Protein AF-A0A2D7X1N2-F1 (afdb_monomer_lite)

Secondary structure (DSSP, 8-state):
-----TTEEEEEETTT--B-STTSS--TT-EEEEE-S-EE-TTS-EEE-TT--EEEEE-TGGG-EE-TTSSSEE-TTTEE-GGGGT--SSS-TTS--SEEGGGS-HHHHHHHHHHH-

Foldseek 3Di:
DDDPDPQELEQAAQAARQGCDPPSVQVPPKAWDKDQAFHAHPVRHTPHHHRRIHTHIHTQVNQWDQAPQDRDTHGPVFWDAVVLLVHPDCHDPVRTGTHGLVSDDPSSVVSNVVRPD

Radius of gyration: 17.87 Å; chains: 1; bounding box: 43×31×41 Å

Sequence (117 aa):
MQTSSKNDIGQRCVHCGEDTSFGSGRFVNRIPADSYCEALDKDGNVIFEEGEYRDGYACAECMMFECDRCDEMIAMDEDVTPYDCGDDESEFTDGAYRVHYDCLTEIEKLHFEEING

pLDDT: mean 92.81, std 9.88, range [42.19, 98.19]

Structure (mmCIF, N/CA/C/O backbone):
data_AF-A0A2D7X1N2-F1
#
_entry.id   AF-A0A2D7X1N2-F1
#
loop_
_atom_site.group_PDB
_atom_site.id
_atom_site.type_symbol
_atom_site.label_atom_id
_atom_site.label_alt_id
_atom_site.label_comp_id
_atom_site.label_asym_id
_atom_site.label_entity_id
_atom_site.label_seq_id
_atom_site.pdbx_PDB_ins_code
_atom_site.Cartn_x
_atom_site.Cartn_y
_atom_site.Cartn_z
_atom_site.occupancy
_atom_site.B_iso_or_equiv
_atom_site.auth_seq_id
_atom_site.auth_comp_id
_atom_site.auth_asym_id
_atom_site.auth_atom_id
_atom_site.pdbx_PDB_model_num
ATOM 1 N N . MET A 1 1 ? 22.991 16.810 -14.894 1.00 42.19 1 MET A N 1
ATOM 2 C CA . MET A 1 1 ? 23.215 15.646 -15.774 1.00 42.19 1 MET A CA 1
ATOM 3 C C . MET A 1 1 ? 23.076 14.427 -14.884 1.00 42.19 1 MET A C 1
ATOM 5 O O . MET A 1 1 ? 23.941 14.228 -14.045 1.00 42.19 1 MET A O 1
ATOM 9 N N . GLN A 1 2 ? 21.936 13.735 -14.945 1.00 45.66 2 GLN A N 1
ATOM 10 C CA . GLN A 1 2 ? 21.713 12.519 -14.161 1.00 45.66 2 GLN A CA 1
ATOM 11 C C . GLN A 1 2 ? 22.572 11.412 -14.767 1.00 45.66 2 GLN A C 1
ATOM 13 O O . GLN A 1 2 ? 22.486 11.123 -15.959 1.00 45.66 2 GLN A O 1
ATOM 18 N N . THR A 1 3 ? 23.467 10.862 -13.961 1.00 44.53 3 THR A N 1
ATOM 19 C CA . THR A 1 3 ? 24.148 9.613 -14.267 1.00 44.53 3 THR A CA 1
ATOM 20 C C . THR A 1 3 ? 23.126 8.507 -14.048 1.00 44.53 3 THR A C 1
ATOM 22 O O . THR A 1 3 ? 22.874 8.167 -12.896 1.00 44.53 3 THR A O 1
ATOM 25 N N . SER A 1 4 ? 22.500 7.981 -15.106 1.00 53.50 4 SER A N 1
ATOM 26 C CA . SER A 1 4 ? 21.691 6.767 -14.962 1.00 53.50 4 SER A CA 1
ATOM 27 C C . SER A 1 4 ? 22.591 5.665 -14.410 1.00 53.50 4 SER A C 1
ATOM 29 O O . SER A 1 4 ? 23.529 5.207 -15.069 1.00 53.50 4 SER A O 1
ATOM 31 N N . SER A 1 5 ? 22.331 5.306 -13.154 1.00 63.69 5 SER A N 1
ATOM 32 C CA . SER A 1 5 ? 22.737 4.036 -12.569 1.00 63.69 5 SER A CA 1
ATOM 33 C C . SER A 1 5 ? 22.268 2.930 -13.514 1.00 63.69 5 SER A C 1
ATOM 35 O O . SER A 1 5 ? 21.193 3.042 -14.099 1.00 63.69 5 SER A O 1
ATOM 37 N N . LYS A 1 6 ? 23.045 1.855 -13.687 1.00 71.38 6 LYS A N 1
ATOM 38 C CA . LYS A 1 6 ? 22.656 0.711 -14.541 1.00 71.38 6 LYS A CA 1
ATOM 39 C C . LYS A 1 6 ? 21.303 0.082 -14.160 1.00 71.38 6 LYS A C 1
ATOM 41 O O . LYS A 1 6 ? 20.796 -0.721 -14.933 1.00 71.38 6 LYS A O 1
ATOM 46 N N . ASN A 1 7 ? 20.750 0.467 -13.014 1.00 88.81 7 ASN A N 1
ATOM 47 C CA . ASN A 1 7 ? 19.568 -0.108 -12.395 1.00 88.81 7 ASN A CA 1
ATOM 48 C C . ASN A 1 7 ? 18.418 0.913 -12.254 1.00 88.81 7 ASN A C 1
ATOM 50 O O . ASN A 1 7 ? 17.431 0.639 -11.584 1.00 88.81 7 ASN A O 1
ATOM 54 N N . ASP A 1 8 ? 18.544 2.089 -12.871 1.00 95.19 8 ASP A N 1
ATOM 55 C CA . ASP A 1 8 ? 17.465 3.076 -12.975 1.00 95.19 8 ASP A CA 1
ATOM 56 C C . ASP A 1 8 ? 16.445 2.611 -14.031 1.00 95.19 8 ASP A C 1
ATOM 58 O O . ASP A 1 8 ? 16.760 2.532 -15.224 1.00 95.19 8 ASP A O 1
ATOM 62 N N . ILE A 1 9 ? 15.226 2.287 -13.594 1.00 95.62 9 ILE A N 1
ATOM 63 C CA . ILE A 1 9 ? 14.120 1.848 -14.464 1.00 95.62 9 ILE A CA 1
ATOM 64 C C . ILE A 1 9 ? 13.222 3.016 -14.909 1.00 95.62 9 ILE A C 1
ATOM 66 O O . ILE A 1 9 ? 12.160 2.811 -15.507 1.00 95.62 9 ILE A O 1
ATOM 70 N N . GLY A 1 10 ? 13.649 4.254 -14.658 1.00 96.19 10 GLY A N 1
ATOM 71 C CA . GLY A 1 10 ? 12.996 5.479 -15.083 1.00 96.19 10 GLY A CA 1
ATOM 72 C C . GLY A 1 10 ? 11.697 5.746 -14.328 1.00 96.19 10 GLY A C 1
ATOM 73 O O . GLY A 1 10 ? 11.658 5.838 -13.109 1.00 96.19 10 GLY A O 1
ATOM 74 N N . GLN A 1 11 ? 10.606 5.933 -15.071 1.00 97.56 11 GLN A N 1
ATOM 75 C CA . GLN A 1 11 ? 9.285 6.242 -14.507 1.00 97.56 11 GLN A CA 1
ATOM 76 C C . GLN A 1 11 ? 8.459 4.978 -14.221 1.00 97.56 11 GLN A C 1
ATOM 78 O O . GLN A 1 11 ? 7.248 5.070 -14.048 1.00 97.56 11 GLN A O 1
ATOM 83 N N . ARG A 1 12 ? 9.075 3.794 -14.212 1.00 96.44 12 ARG A N 1
ATOM 84 C CA . ARG A 1 12 ? 8.364 2.528 -14.007 1.00 96.44 12 ARG A CA 1
ATOM 85 C C . ARG A 1 12 ? 8.213 2.208 -12.525 1.00 96.44 12 ARG A C 1
ATOM 87 O O . ARG A 1 12 ? 9.052 2.589 -11.709 1.00 96.44 12 ARG A O 1
ATOM 94 N N . CYS A 1 13 ? 7.146 1.484 -12.202 1.00 96.81 13 CYS A N 1
ATOM 95 C CA . CYS A 1 13 ? 6.939 0.942 -10.872 1.00 96.81 13 CYS A CA 1
ATOM 96 C C . CYS A 1 13 ? 7.980 -0.150 -10.567 1.00 96.81 13 CYS A C 1
ATOM 98 O O . CYS A 1 13 ? 8.135 -1.080 -11.358 1.00 96.81 13 CYS A O 1
ATOM 100 N N . VAL A 1 14 ? 8.650 -0.093 -9.416 1.00 96.88 14 VAL A N 1
ATOM 101 C CA . VAL A 1 14 ? 9.612 -1.109 -8.969 1.00 96.88 14 VAL A CA 1
ATOM 102 C C . VAL A 1 14 ? 8.932 -2.429 -8.591 1.00 96.88 14 VAL A C 1
ATOM 104 O O . VAL A 1 14 ? 9.601 -3.454 -8.544 1.00 96.88 14 VAL A O 1
ATOM 107 N N . HIS A 1 15 ? 7.614 -2.444 -8.373 1.00 95.44 15 HIS A N 1
ATOM 108 C CA . HIS A 1 15 ? 6.872 -3.648 -7.976 1.00 95.44 15 HIS A CA 1
ATOM 109 C C . HIS A 1 15 ? 6.104 -4.315 -9.120 1.00 95.44 15 HIS A C 1
ATOM 111 O O . HIS A 1 15 ? 6.059 -5.534 -9.174 1.00 95.44 15 HIS A O 1
ATOM 117 N N . CYS A 1 16 ? 5.533 -3.550 -10.054 1.00 95.06 16 CYS A N 1
ATOM 118 C CA . CYS A 1 16 ? 4.754 -4.118 -11.166 1.00 95.06 16 CYS A CA 1
ATOM 119 C C . CYS A 1 16 ? 5.304 -3.776 -12.555 1.00 95.06 16 CYS A C 1
ATOM 121 O O . CYS A 1 16 ? 4.767 -4.219 -13.565 1.00 95.06 16 CYS A O 1
ATOM 123 N N . GLY A 1 17 ? 6.352 -2.952 -12.644 1.00 94.00 17 GLY A N 1
ATOM 124 C CA . GLY A 1 17 ? 6.950 -2.552 -13.918 1.00 94.00 17 GLY A CA 1
ATOM 125 C C . GLY A 1 17 ? 6.070 -1.655 -14.797 1.00 94.00 17 GLY A C 1
ATOM 126 O O . GLY A 1 17 ? 6.511 -1.278 -15.885 1.00 94.00 17 GLY A O 1
ATOM 127 N N . GLU A 1 18 ? 4.861 -1.295 -14.375 1.00 95.38 18 GLU A N 1
ATOM 128 C CA . GLU A 1 18 ? 3.973 -0.410 -15.136 1.00 95.38 18 GLU A CA 1
ATOM 129 C C . GLU A 1 18 ? 4.501 1.030 -15.169 1.00 95.38 18 GLU A C 1
ATOM 131 O O . GLU A 1 18 ? 5.194 1.479 -14.252 1.00 95.38 18 GLU A O 1
ATOM 136 N N . ASP A 1 19 ? 4.181 1.767 -16.234 1.00 96.94 19 ASP A N 1
ATOM 137 C CA . ASP A 1 19 ? 4.562 3.177 -16.347 1.00 96.94 19 ASP A CA 1
ATOM 138 C C . ASP A 1 19 ? 3.776 4.038 -15.348 1.00 96.94 19 ASP A C 1
ATOM 140 O O . ASP A 1 19 ? 2.556 3.936 -15.233 1.00 96.94 19 ASP A O 1
ATOM 144 N N . THR A 1 20 ? 4.485 4.916 -14.644 1.00 97.62 20 THR A N 1
ATOM 145 C CA . THR A 1 20 ? 3.913 5.887 -13.703 1.00 97.62 20 THR A CA 1
ATOM 146 C C . THR A 1 20 ? 4.089 7.329 -14.175 1.00 97.62 20 THR A C 1
ATOM 148 O O . THR A 1 20 ? 3.779 8.261 -13.437 1.00 97.62 20 THR A O 1
ATOM 151 N N . SER A 1 21 ? 4.589 7.555 -15.395 1.00 97.88 21 SER A N 1
ATOM 152 C CA . SER A 1 21 ? 4.816 8.892 -15.953 1.00 97.88 21 SER A CA 1
ATOM 153 C C . SER A 1 21 ? 3.536 9.743 -16.032 1.00 97.88 21 SER A C 1
ATOM 155 O O . SER A 1 21 ? 2.412 9.242 -15.957 1.00 97.88 21 SER A O 1
ATOM 157 N N . PHE A 1 22 ? 3.675 11.065 -16.170 1.00 96.94 22 PHE A N 1
ATOM 158 C CA . PHE A 1 22 ? 2.515 11.949 -16.309 1.00 96.94 22 PHE A CA 1
ATOM 159 C C . PHE A 1 22 ? 1.675 11.553 -17.533 1.00 96.94 22 PHE A C 1
ATOM 161 O O . PHE A 1 22 ? 2.191 11.467 -18.644 1.00 96.94 22 PHE A O 1
ATOM 168 N N . GLY A 1 23 ? 0.374 11.335 -17.327 1.00 95.62 23 GLY A N 1
ATOM 169 C CA . GLY A 1 23 ? -0.539 10.846 -18.367 1.00 95.62 23 GLY A CA 1
ATOM 170 C C . GLY A 1 23 ? -0.701 9.322 -18.428 1.00 95.62 23 GLY A C 1
ATOM 171 O O . GLY A 1 23 ? -1.600 8.862 -19.122 1.00 95.62 23 GLY A O 1
ATOM 172 N N . SER A 1 24 ? 0.075 8.546 -17.660 1.00 95.31 24 SER A N 1
ATOM 173 C CA . SER A 1 24 ? -0.107 7.084 -17.520 1.00 95.31 24 SER A CA 1
ATOM 174 C C . SER A 1 24 ? -1.374 6.686 -16.750 1.00 95.31 24 SER A C 1
ATOM 176 O O . SER A 1 24 ? -1.796 5.537 -16.798 1.00 95.31 24 SER A O 1
ATOM 178 N N . GLY A 1 25 ? -1.955 7.620 -15.989 1.00 95.00 25 GLY A N 1
ATOM 179 C CA . GLY A 1 25 ? -2.983 7.328 -14.983 1.00 95.00 25 GLY A CA 1
ATOM 180 C C . GLY A 1 25 ? -2.423 6.838 -13.640 1.00 95.00 25 GLY A C 1
ATOM 181 O O . GLY A 1 25 ? -3.187 6.685 -12.698 1.00 95.00 25 GLY A O 1
ATOM 182 N N . ARG A 1 26 ? -1.101 6.648 -13.521 1.00 95.94 26 ARG A N 1
ATOM 183 C CA . ARG A 1 26 ? -0.400 6.165 -12.309 1.00 95.94 26 ARG A CA 1
ATOM 184 C C . ARG A 1 26 ? 0.590 7.176 -11.733 1.00 95.94 26 ARG A C 1
ATOM 186 O O . ARG A 1 26 ? 1.437 6.838 -10.915 1.00 95.94 26 ARG A O 1
ATOM 193 N N . PHE A 1 27 ? 0.496 8.423 -12.188 1.00 96.75 27 PHE A N 1
ATOM 194 C CA . PHE A 1 27 ? 1.363 9.505 -11.733 1.00 96.75 27 PHE A CA 1
ATOM 195 C C . PHE A 1 27 ? 1.003 10.017 -10.334 1.00 96.75 27 PHE A C 1
ATOM 197 O O . PHE A 1 27 ? 1.878 10.471 -9.603 1.00 96.75 27 PHE A O 1
ATOM 204 N N . VAL A 1 28 ? -0.281 9.982 -9.973 1.00 94.12 28 VAL A N 1
ATOM 205 C CA . VAL A 1 28 ? -0.768 10.445 -8.666 1.00 94.12 28 VAL A CA 1
ATOM 206 C C . VAL A 1 28 ? -0.413 9.414 -7.597 1.00 94.12 28 VAL A C 1
ATOM 208 O O . VAL A 1 28 ? -0.479 8.216 -7.862 1.00 94.12 28 VAL A O 1
ATOM 211 N N . ASN A 1 29 ? -0.008 9.889 -6.415 1.00 93.62 29 ASN A N 1
ATOM 212 C CA . ASN A 1 29 ? 0.371 9.077 -5.251 1.00 93.62 29 ASN A CA 1
ATOM 213 C C . ASN A 1 29 ? 1.457 8.021 -5.524 1.00 93.62 29 ASN A C 1
ATOM 215 O O . ASN A 1 29 ? 1.598 7.056 -4.779 1.00 93.62 29 ASN A O 1
ATOM 219 N N . ARG A 1 30 ? 2.271 8.214 -6.569 1.00 95.69 30 ARG A N 1
ATOM 220 C CA . ARG A 1 30 ? 3.524 7.473 -6.712 1.00 95.69 30 ARG A CA 1
ATOM 221 C C . ARG A 1 30 ?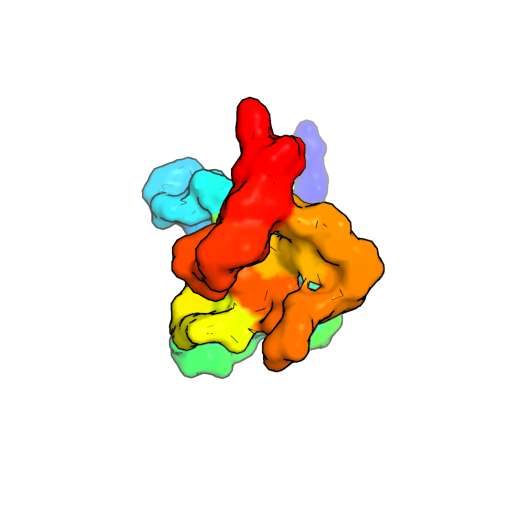 4.603 8.090 -5.830 1.00 95.69 30 ARG A C 1
ATOM 223 O O . ARG A 1 30 ? 4.693 9.315 -5.719 1.00 95.69 30 ARG A O 1
ATOM 230 N N . ILE A 1 31 ? 5.484 7.256 -5.305 1.00 96.06 31 ILE A N 1
ATOM 231 C CA . ILE A 1 31 ? 6.635 7.685 -4.503 1.00 96.06 31 ILE A CA 1
ATOM 232 C C . ILE A 1 31 ? 7.932 7.216 -5.163 1.00 96.06 31 ILE A C 1
ATOM 234 O O . ILE A 1 31 ? 7.927 6.146 -5.768 1.00 96.06 31 ILE A O 1
ATOM 238 N N . PRO A 1 32 ? 9.036 7.985 -5.111 1.00 97.19 32 PRO A N 1
ATOM 239 C CA . PRO A 1 32 ? 10.350 7.448 -5.447 1.00 97.19 32 PRO A CA 1
ATOM 240 C C . PRO A 1 32 ? 10.637 6.232 -4.566 1.00 97.19 32 PRO A C 1
ATOM 242 O O . PRO A 1 32 ? 10.415 6.292 -3.356 1.00 97.19 32 PRO A O 1
ATOM 245 N N . ALA A 1 33 ? 11.091 5.143 -5.170 1.00 96.88 33 ALA A N 1
ATOM 246 C CA . ALA A 1 33 ? 11.309 3.891 -4.467 1.00 96.88 33 ALA A CA 1
ATOM 247 C C . ALA A 1 33 ? 12.415 3.085 -5.137 1.00 96.88 33 ALA A C 1
ATOM 249 O O . ALA A 1 33 ? 12.632 3.186 -6.345 1.00 96.88 33 ALA A O 1
ATOM 250 N N . ASP A 1 34 ? 13.047 2.229 -4.348 1.00 96.75 34 ASP A N 1
ATOM 251 C CA . ASP A 1 34 ? 13.897 1.163 -4.840 1.00 96.75 34 ASP A CA 1
ATOM 252 C C . ASP A 1 34 ? 13.402 -0.193 -4.331 1.00 96.75 34 ASP A C 1
ATOM 254 O O . ASP A 1 34 ? 12.545 -0.283 -3.448 1.00 96.75 34 ASP A O 1
ATOM 258 N N . SER A 1 35 ? 13.871 -1.268 -4.956 1.00 95.81 35 SER A N 1
ATOM 259 C CA . SER A 1 35 ? 13.557 -2.617 -4.501 1.00 95.81 35 SER A CA 1
ATOM 260 C C . SER A 1 35 ? 14.628 -3.616 -4.915 1.00 95.81 35 SER A C 1
ATOM 262 O O . SER A 1 35 ? 15.373 -3.407 -5.875 1.00 95.81 35 SER A O 1
ATOM 264 N N . TYR A 1 36 ? 14.668 -4.715 -4.169 1.00 95.69 36 TYR A N 1
ATOM 265 C CA . TYR A 1 36 ? 15.460 -5.913 -4.443 1.00 95.69 36 TYR A CA 1
ATOM 266 C C . TYR A 1 36 ? 14.580 -7.169 -4.464 1.00 95.69 36 TYR A C 1
ATOM 268 O O . TYR A 1 36 ? 15.092 -8.249 -4.722 1.00 95.69 36 TYR A O 1
ATOM 276 N N . CYS A 1 37 ? 13.284 -7.053 -4.163 1.00 93.56 37 CYS A N 1
ATOM 277 C CA . CYS A 1 37 ? 12.389 -8.203 -4.068 1.00 93.56 37 CYS A CA 1
ATOM 278 C C . CYS A 1 37 ? 12.006 -8.702 -5.460 1.00 93.56 37 CYS A C 1
ATOM 280 O O . CYS A 1 37 ? 11.947 -7.900 -6.398 1.00 93.56 37 CYS A O 1
ATOM 282 N N . GLU A 1 38 ? 11.681 -9.984 -5.585 1.00 95.50 38 GLU A N 1
ATOM 283 C CA . GLU A 1 38 ? 10.998 -10.504 -6.768 1.00 95.50 38 GLU A CA 1
ATOM 284 C C . GLU A 1 38 ? 9.712 -9.706 -7.042 1.00 95.50 38 GLU A C 1
ATOM 286 O O . GLU A 1 38 ? 9.009 -9.270 -6.125 1.00 95.50 38 GLU A O 1
ATOM 291 N N . ALA A 1 39 ? 9.414 -9.483 -8.317 1.00 93.44 39 ALA A N 1
ATOM 292 C CA . ALA A 1 39 ? 8.188 -8.827 -8.740 1.00 93.44 39 ALA A CA 1
ATOM 293 C C . ALA A 1 39 ? 7.571 -9.560 -9.925 1.00 93.44 39 ALA A C 1
ATOM 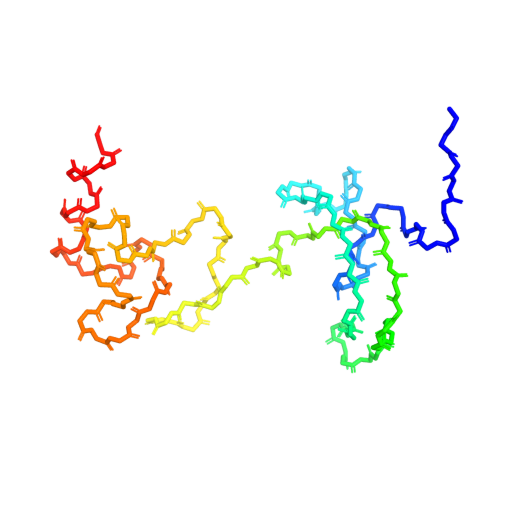295 O O . ALA A 1 39 ? 8.273 -10.016 -10.832 1.00 93.44 39 ALA A O 1
ATOM 296 N N . LEU A 1 40 ? 6.243 -9.637 -9.907 1.00 91.81 40 LEU A N 1
ATOM 297 C CA . LEU A 1 40 ? 5.440 -10.344 -10.892 1.00 91.81 40 LEU A CA 1
ATOM 298 C C . LEU A 1 40 ? 4.633 -9.346 -11.723 1.00 91.81 40 LEU A C 1
ATOM 300 O O . LEU A 1 40 ? 4.196 -8.307 -11.223 1.00 91.81 40 LEU A O 1
ATOM 304 N N . ASP A 1 41 ? 4.407 -9.668 -12.993 1.00 88.25 41 ASP A N 1
ATOM 305 C CA . ASP A 1 41 ? 3.339 -9.026 -13.751 1.00 88.25 41 ASP A CA 1
ATOM 306 C C . ASP A 1 41 ? 1.958 -9.549 -13.314 1.00 88.25 41 ASP A C 1
ATOM 308 O O . ASP A 1 41 ? 1.815 -10.483 -12.523 1.00 88.25 41 ASP A O 1
ATOM 312 N N . LYS A 1 42 ? 0.906 -8.943 -13.866 1.00 84.44 42 LYS A N 1
ATOM 313 C CA . LYS A 1 42 ? -0.494 -9.333 -13.632 1.00 84.44 42 LYS A CA 1
ATOM 314 C C . LYS A 1 42 ? -0.835 -10.774 -14.039 1.00 84.44 42 LYS A C 1
ATOM 316 O O . LYS A 1 42 ? -1.860 -11.292 -13.609 1.00 84.44 42 LYS A O 1
ATOM 321 N N . ASP A 1 43 ? -0.024 -11.383 -14.901 1.00 90.88 43 ASP A N 1
ATOM 322 C CA . ASP A 1 43 ? -0.197 -12.751 -15.382 1.00 90.88 43 ASP A CA 1
ATOM 323 C C . ASP A 1 43 ? 0.616 -13.747 -14.522 1.00 90.88 43 ASP A C 1
ATOM 325 O O . ASP A 1 43 ? 0.587 -14.953 -14.770 1.00 90.88 43 ASP A O 1
ATOM 329 N N . GLY A 1 44 ? 1.308 -13.256 -13.484 1.00 90.06 44 GLY A N 1
ATOM 330 C CA . GLY A 1 44 ? 2.114 -14.043 -12.555 1.00 90.06 44 GLY A CA 1
ATOM 331 C C . GLY A 1 44 ? 3.512 -14.381 -13.073 1.00 90.06 44 GLY A C 1
ATOM 332 O O . GLY A 1 44 ? 4.170 -15.250 -12.502 1.00 90.06 44 GLY A O 1
ATOM 333 N N . ASN A 1 45 ? 3.980 -13.741 -14.148 1.00 94.00 45 ASN A N 1
ATOM 334 C CA . ASN A 1 45 ? 5.336 -13.950 -14.649 1.00 94.00 45 ASN A CA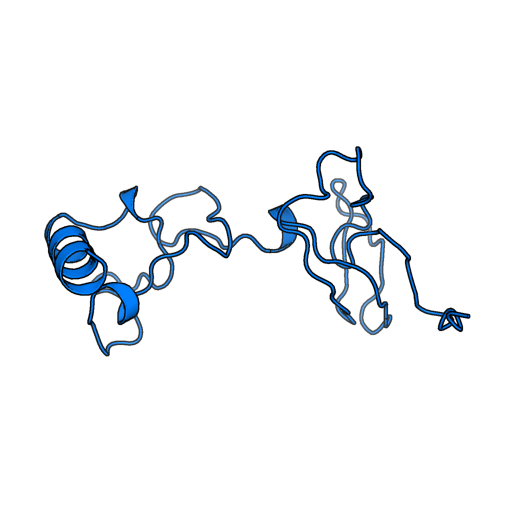 1
ATOM 335 C C . ASN A 1 45 ? 6.320 -13.055 -13.902 1.00 94.00 45 ASN A C 1
ATOM 337 O O . ASN A 1 45 ? 6.065 -11.867 -13.714 1.00 94.00 45 ASN A O 1
ATOM 341 N N . VAL A 1 46 ? 7.481 -13.608 -13.554 1.00 95.38 46 VAL A N 1
ATOM 342 C CA . VAL A 1 46 ? 8.585 -12.839 -12.972 1.00 95.38 46 VAL A CA 1
ATOM 343 C C . VAL A 1 46 ? 9.053 -11.778 -13.968 1.00 95.38 46 VAL A C 1
ATOM 345 O O . VAL A 1 46 ? 9.441 -12.092 -15.095 1.00 95.38 46 VAL A O 1
ATOM 348 N N . ILE A 1 47 ? 9.008 -10.516 -13.543 1.00 94.56 47 ILE A N 1
ATOM 349 C CA . ILE A 1 47 ? 9.506 -9.356 -14.296 1.00 94.56 47 ILE A CA 1
ATOM 350 C C . ILE A 1 47 ? 10.770 -8.751 -13.685 1.00 94.56 47 ILE A C 1
ATOM 352 O O . ILE A 1 47 ? 11.510 -8.079 -14.402 1.00 94.56 47 ILE A O 1
ATOM 356 N N . PHE A 1 48 ? 11.017 -9.003 -12.398 1.00 93.62 48 PHE A N 1
ATOM 357 C CA . PHE A 1 48 ? 12.264 -8.697 -11.701 1.00 93.62 48 PHE A CA 1
ATOM 358 C C . PHE A 1 48 ? 12.584 -9.854 -10.757 1.00 93.62 48 PHE A C 1
ATOM 360 O O . PHE A 1 48 ? 11.706 -10.290 -10.014 1.00 93.62 48 PHE A O 1
ATOM 367 N N . GLU A 1 49 ? 13.819 -10.345 -10.795 1.00 94.81 49 GLU A N 1
ATOM 368 C CA . GLU A 1 49 ? 14.259 -11.492 -9.990 1.00 94.81 49 GLU A CA 1
ATOM 369 C C . GLU A 1 49 ? 14.601 -11.072 -8.550 1.00 94.81 49 GLU A C 1
ATOM 371 O O . GLU A 1 49 ? 15.008 -9.934 -8.290 1.00 94.81 49 GLU A O 1
ATOM 376 N N . GLU A 1 50 ? 14.500 -12.005 -7.601 1.00 95.31 50 GLU A N 1
ATOM 377 C CA . GLU A 1 50 ? 14.945 -11.774 -6.221 1.00 95.31 50 GLU A CA 1
ATOM 378 C C . GLU A 1 50 ? 16.439 -11.390 -6.179 1.00 95.31 50 GLU A C 1
ATOM 380 O O . GLU A 1 50 ? 17.310 -12.059 -6.741 1.00 95.31 50 GLU A O 1
ATOM 385 N N . GLY A 1 51 ? 16.750 -10.297 -5.485 1.00 93.31 51 GLY A N 1
ATOM 386 C CA . GLY A 1 51 ? 18.083 -9.702 -5.399 1.00 93.31 51 GLY A CA 1
ATOM 387 C C . GLY A 1 51 ? 18.432 -8.727 -6.532 1.00 93.31 51 GLY A C 1
ATOM 388 O O . GLY A 1 51 ? 19.494 -8.098 -6.476 1.00 93.31 51 GLY A O 1
ATOM 389 N N . GLU A 1 52 ? 17.573 -8.553 -7.542 1.00 93.25 52 GLU A N 1
ATOM 390 C CA . GLU A 1 52 ? 17.774 -7.572 -8.612 1.00 93.25 52 GLU A CA 1
ATOM 391 C C . GLU A 1 52 ? 17.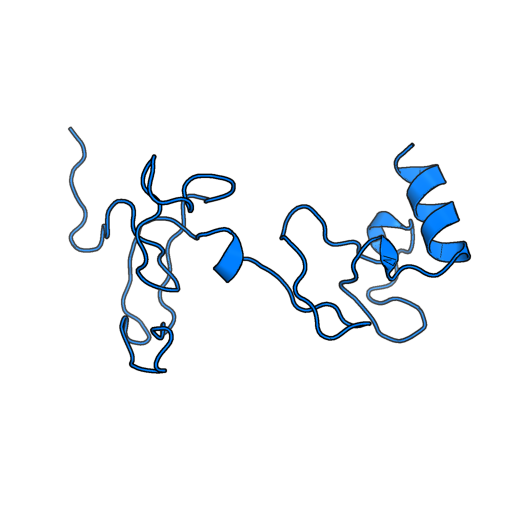455 -6.150 -8.125 1.00 93.25 52 GLU A C 1
ATOM 393 O O . GLU A 1 52 ? 16.295 -5.729 -8.064 1.00 93.25 52 GLU A O 1
ATOM 398 N N . TYR A 1 53 ? 18.507 -5.387 -7.800 1.00 94.44 53 TYR A N 1
ATOM 399 C CA . TYR A 1 53 ? 18.365 -3.977 -7.435 1.00 94.44 53 TYR A CA 1
ATOM 400 C C . TYR A 1 53 ? 17.809 -3.152 -8.591 1.00 94.44 53 TYR A C 1
ATOM 402 O O . TYR A 1 53 ? 18.366 -3.190 -9.691 1.00 94.44 53 TYR A O 1
ATOM 410 N N . ARG A 1 54 ? 16.816 -2.315 -8.300 1.00 95.06 54 ARG A N 1
ATOM 411 C CA . ARG A 1 54 ? 16.253 -1.328 -9.224 1.00 95.06 54 ARG A CA 1
ATOM 412 C C . ARG A 1 54 ? 15.794 -0.074 -8.492 1.00 95.06 54 ARG A C 1
ATOM 414 O O . ARG A 1 54 ? 15.272 -0.168 -7.387 1.00 95.06 54 ARG A O 1
ATOM 421 N N . ASP A 1 55 ? 15.973 1.069 -9.138 1.00 97.00 55 ASP A N 1
ATOM 422 C CA . ASP A 1 55 ? 15.608 2.402 -8.651 1.00 97.00 55 ASP A CA 1
ATOM 423 C C . ASP A 1 55 ? 14.585 3.026 -9.611 1.00 97.00 55 ASP A C 1
ATOM 425 O O . ASP A 1 55 ? 14.773 2.999 -10.832 1.00 97.00 55 ASP A O 1
ATOM 429 N N . GLY A 1 56 ? 13.476 3.531 -9.080 1.00 96.94 56 GLY A N 1
ATOM 430 C CA . GLY A 1 56 ? 12.347 4.024 -9.857 1.00 96.94 56 GLY A CA 1
ATOM 431 C C . GLY A 1 56 ? 11.265 4.639 -8.973 1.00 96.94 56 GLY A C 1
ATOM 432 O O . GLY A 1 56 ? 11.526 5.507 -8.140 1.00 96.94 56 GLY A O 1
ATOM 433 N N . TYR A 1 57 ? 10.018 4.218 -9.184 1.00 97.94 57 TYR A N 1
ATOM 434 C CA . TYR A 1 57 ? 8.870 4.670 -8.394 1.00 97.94 57 TYR A CA 1
ATOM 435 C C . TYR A 1 57 ? 8.084 3.476 -7.857 1.00 97.94 57 TYR A C 1
ATOM 437 O O . TYR A 1 57 ? 8.165 2.396 -8.417 1.00 97.94 57 TYR A O 1
ATOM 445 N N . ALA A 1 58 ? 7.271 3.648 -6.825 1.00 97.19 58 ALA A N 1
ATOM 446 C CA . ALA A 1 58 ? 6.206 2.714 -6.472 1.00 97.19 58 ALA A CA 1
ATOM 447 C C . ALA A 1 58 ? 4.861 3.362 -6.812 1.00 97.19 58 ALA A C 1
ATOM 449 O O . ALA A 1 58 ? 4.644 4.530 -6.485 1.00 97.19 58 ALA A O 1
ATOM 450 N N . CYS A 1 59 ? 3.984 2.648 -7.525 1.00 96.88 59 CYS A N 1
ATOM 451 C CA . CYS A 1 59 ? 2.640 3.140 -7.827 1.00 96.88 59 CYS A CA 1
ATOM 452 C C . CYS A 1 59 ? 1.705 2.945 -6.626 1.00 96.88 59 CYS A C 1
ATOM 454 O O . CYS A 1 59 ? 1.915 2.037 -5.826 1.00 96.88 59 CYS A O 1
ATOM 456 N N . ALA A 1 60 ? 0.649 3.759 -6.546 1.00 95.88 60 ALA A N 1
ATOM 457 C CA . ALA A 1 60 ? -0.313 3.708 -5.446 1.00 95.88 60 ALA A CA 1
ATOM 458 C C . ALA A 1 60 ? -0.916 2.307 -5.243 1.00 95.88 60 ALA A C 1
ATOM 460 O O . ALA A 1 60 ? -0.977 1.841 -4.117 1.00 95.88 60 ALA A O 1
ATOM 461 N N . GLU A 1 61 ? -1.282 1.610 -6.326 1.00 94.94 61 GLU A N 1
ATOM 462 C CA . GLU A 1 61 ? -1.880 0.264 -6.272 1.00 94.94 61 GLU A CA 1
ATOM 463 C C . GLU A 1 61 ? -0.959 -0.772 -5.607 1.00 94.94 61 GLU A C 1
ATOM 465 O O . GLU A 1 61 ? -1.417 -1.571 -4.802 1.00 94.94 61 GLU A O 1
ATOM 470 N N . CYS A 1 62 ? 0.347 -0.751 -5.903 1.00 94.81 62 CYS A N 1
ATOM 471 C CA . CYS A 1 62 ? 1.304 -1.676 -5.282 1.00 94.81 62 CYS A CA 1
ATOM 472 C C . CYS A 1 62 ? 1.654 -1.308 -3.836 1.00 94.81 62 CYS A C 1
ATOM 474 O O . CYS A 1 62 ? 2.268 -2.116 -3.149 1.00 94.81 62 CYS A O 1
ATOM 476 N N . MET A 1 63 ? 1.313 -0.093 -3.404 1.00 95.38 63 MET A N 1
ATOM 477 C CA . MET A 1 63 ? 1.544 0.395 -2.044 1.00 95.38 63 MET A CA 1
ATOM 478 C C . MET A 1 63 ? 0.307 0.261 -1.151 1.00 95.38 63 MET A C 1
ATOM 480 O O . MET A 1 63 ? 0.350 0.686 -0.001 1.00 95.38 63 MET A O 1
ATOM 484 N N . MET A 1 64 ? -0.797 -0.284 -1.669 1.00 96.56 64 MET A N 1
ATOM 485 C CA . MET A 1 64 ? -2.002 -0.508 -0.878 1.00 96.56 64 MET A CA 1
ATOM 486 C C . MET A 1 64 ? -1.798 -1.618 0.156 1.00 96.56 64 MET A C 1
ATOM 488 O O . MET A 1 64 ? -1.015 -2.546 -0.054 1.00 96.56 64 MET A O 1
ATOM 492 N N . PHE A 1 65 ? -2.560 -1.547 1.242 1.00 96.44 65 PHE A N 1
ATOM 493 C CA . PHE A 1 65 ? -2.619 -2.582 2.273 1.00 96.44 65 PHE A CA 1
ATOM 494 C C . PHE A 1 65 ? -3.933 -3.348 2.190 1.00 96.44 65 PHE A C 1
ATOM 496 O O . PHE A 1 65 ? -4.937 -2.806 1.738 1.00 96.44 65 PHE A O 1
ATOM 503 N N . GLU A 1 66 ? -3.944 -4.597 2.633 1.00 97.62 66 GLU A N 1
ATOM 504 C CA . GLU A 1 66 ? -5.198 -5.317 2.859 1.00 97.62 66 GLU A CA 1
ATOM 505 C C . GLU A 1 66 ? -5.897 -4.742 4.101 1.00 97.62 66 GLU A C 1
ATOM 507 O O . GLU A 1 66 ? -5.235 -4.331 5.057 1.00 97.62 66 GLU A O 1
ATOM 512 N N . CYS A 1 67 ? -7.228 -4.682 4.077 1.00 97.75 67 CYS A N 1
ATOM 513 C CA . CYS A 1 67 ? -8.018 -4.362 5.258 1.00 97.75 67 CYS A CA 1
ATOM 514 C C . CYS A 1 67 ? -8.267 -5.619 6.085 1.00 97.75 67 CYS A C 1
ATOM 516 O O . CYS A 1 67 ? -8.775 -6.613 5.581 1.00 97.75 67 CYS A O 1
ATOM 518 N N . ASP A 1 68 ? -8.019 -5.558 7.389 1.00 97.62 68 ASP A N 1
ATOM 519 C CA . ASP A 1 68 ? -8.207 -6.722 8.261 1.00 97.62 68 ASP A CA 1
ATOM 520 C C . ASP A 1 68 ? -9.692 -7.035 8.546 1.00 97.62 68 ASP A C 1
ATOM 522 O O . ASP A 1 68 ? -10.021 -8.073 9.124 1.00 97.62 68 ASP A O 1
ATOM 526 N N . ARG A 1 69 ? -10.614 -6.144 8.150 1.00 97.69 69 ARG A N 1
ATOM 527 C CA . ARG A 1 69 ? -12.064 -6.270 8.394 1.00 97.69 69 ARG A CA 1
ATOM 528 C C . ARG A 1 69 ? -12.910 -6.452 7.132 1.00 97.69 69 ARG A C 1
ATOM 530 O O . ARG A 1 69 ? -14.107 -6.721 7.249 1.00 97.69 69 ARG A O 1
ATOM 537 N N . CYS A 1 70 ? -12.335 -6.308 5.941 1.00 96.75 70 CYS A N 1
ATOM 538 C CA . CYS A 1 70 ? -13.039 -6.522 4.676 1.00 96.75 70 CYS A CA 1
ATOM 539 C C . CYS A 1 70 ? -12.081 -7.013 3.581 1.00 96.75 70 CYS A C 1
ATOM 541 O O . CYS A 1 70 ? -10.873 -6.927 3.731 1.00 96.75 70 CYS A O 1
ATOM 543 N N . ASP A 1 71 ? -12.611 -7.495 2.457 1.00 94.75 71 ASP A N 1
ATOM 544 C CA . ASP A 1 71 ? -11.796 -8.059 1.366 1.00 94.75 71 ASP A CA 1
ATOM 545 C C . ASP A 1 71 ? -11.260 -6.993 0.379 1.00 94.75 71 ASP A C 1
ATOM 547 O O . ASP A 1 71 ? -10.914 -7.313 -0.759 1.00 94.75 71 ASP A O 1
ATOM 551 N N . GLU A 1 72 ? -11.237 -5.717 0.775 1.00 97.12 72 GLU A N 1
ATOM 552 C CA . GLU A 1 72 ? -10.838 -4.595 -0.083 1.00 97.12 72 GLU A CA 1
ATOM 553 C C . GLU A 1 72 ? -9.490 -4.002 0.343 1.00 97.12 72 GLU A C 1
ATOM 555 O O . GLU A 1 72 ? -9.098 -4.032 1.511 1.00 97.12 72 GLU A O 1
ATOM 560 N N . MET A 1 73 ? -8.795 -3.401 -0.621 1.00 97.12 73 MET A N 1
ATOM 561 C CA . MET A 1 73 ? -7.511 -2.742 -0.394 1.00 97.12 73 MET A CA 1
ATOM 562 C C . MET A 1 73 ? -7.697 -1.329 0.181 1.00 97.12 73 MET A C 1
ATOM 564 O O . MET A 1 73 ? -8.646 -0.620 -0.164 1.00 97.12 73 MET A O 1
ATOM 568 N N . ILE A 1 74 ? -6.769 -0.894 1.030 1.00 97.50 74 ILE A N 1
ATOM 569 C CA . ILE A 1 74 ? -6.694 0.446 1.613 1.00 97.50 74 ILE A CA 1
ATOM 570 C C . ILE A 1 74 ? -5.547 1.210 0.952 1.00 97.50 74 ILE A C 1
ATOM 572 O O . ILE A 1 74 ? -4.433 0.690 0.829 1.00 97.50 74 ILE A O 1
ATOM 576 N N . ALA A 1 75 ? -5.795 2.449 0.529 1.00 95.25 75 ALA A N 1
ATOM 577 C CA . ALA A 1 75 ? -4.718 3.327 0.091 1.00 95.25 75 ALA A CA 1
ATOM 578 C C . ALA A 1 75 ? -3.777 3.639 1.268 1.00 95.25 75 ALA A C 1
ATOM 580 O O . ALA A 1 75 ? -4.219 3.790 2.400 1.00 95.25 75 ALA A O 1
ATOM 581 N N . MET A 1 76 ? -2.472 3.743 1.003 1.00 92.44 76 MET A N 1
ATOM 582 C CA . MET A 1 76 ? -1.446 3.959 2.038 1.00 92.44 76 MET A CA 1
ATOM 583 C C . MET A 1 76 ? -1.663 5.239 2.868 1.00 92.44 76 MET A C 1
ATOM 585 O O . MET A 1 76 ? -1.103 5.377 3.944 1.00 92.44 76 MET A O 1
ATOM 589 N N . ASP A 1 77 ? -2.400 6.209 2.336 1.00 91.38 77 ASP A N 1
ATOM 590 C CA . ASP A 1 77 ? -2.744 7.476 2.982 1.00 91.38 77 ASP A CA 1
ATOM 591 C C . ASP A 1 77 ? -4.141 7.481 3.629 1.00 91.38 77 ASP A C 1
ATOM 593 O O . ASP A 1 77 ? -4.559 8.507 4.163 1.00 91.38 77 ASP A O 1
ATOM 597 N N . GLU A 1 78 ? -4.854 6.353 3.590 1.00 94.69 78 GLU A N 1
ATOM 598 C CA . GLU A 1 78 ? -6.223 6.199 4.098 1.00 94.69 78 GLU A CA 1
ATOM 599 C C . GLU A 1 78 ? -6.358 5.083 5.152 1.00 94.69 78 GLU A C 1
ATOM 601 O O . GLU A 1 78 ? -7.471 4.824 5.621 1.00 94.69 78 GLU A O 1
ATOM 606 N N . ASP A 1 79 ? -5.267 4.400 5.525 1.00 95.94 79 ASP A N 1
ATOM 607 C CA . ASP A 1 79 ? -5.318 3.378 6.569 1.00 95.94 79 ASP A CA 1
ATOM 608 C C . ASP A 1 79 ? -5.507 3.985 7.954 1.00 95.94 79 ASP A C 1
ATOM 610 O O . ASP A 1 79 ? -4.937 5.019 8.293 1.00 95.94 79 ASP A O 1
ATOM 614 N N . VAL A 1 80 ? -6.332 3.312 8.754 1.00 97.00 80 VAL A N 1
ATOM 615 C CA . VAL A 1 80 ? -6.531 3.629 10.162 1.00 97.00 80 VAL A CA 1
ATOM 616 C C . VAL A 1 80 ? -5.995 2.478 10.996 1.00 97.00 80 VAL A C 1
ATOM 618 O O . VAL A 1 80 ? -6.338 1.313 10.770 1.00 97.00 80 VAL A O 1
ATOM 621 N N . THR A 1 81 ? -5.167 2.822 11.974 1.00 96.56 81 THR A N 1
ATOM 622 C CA . THR A 1 81 ? -4.589 1.904 12.956 1.00 96.56 81 THR A CA 1
ATOM 623 C C . THR A 1 81 ? -5.096 2.228 14.367 1.00 96.56 81 THR A C 1
ATOM 625 O O . THR A 1 81 ? -5.671 3.300 14.579 1.00 96.56 81 THR A O 1
ATOM 628 N N . PRO A 1 82 ? -4.880 1.353 15.371 1.00 96.56 82 PRO A N 1
ATOM 629 C CA . PRO A 1 82 ? -5.282 1.630 16.755 1.00 96.56 82 PRO A CA 1
ATOM 630 C C . PRO A 1 82 ? -4.732 2.961 17.289 1.00 96.56 82 PRO A C 1
ATOM 632 O O . PRO A 1 82 ? -5.442 3.699 17.974 1.00 96.56 82 PRO A O 1
ATOM 635 N N . TYR A 1 83 ? -3.513 3.324 16.878 1.00 94.75 83 TYR A N 1
ATOM 636 C CA . TYR A 1 83 ? -2.867 4.581 17.253 1.00 94.75 83 TYR A CA 1
ATOM 637 C C . TYR A 1 83 ? -3.674 5.815 16.825 1.00 94.75 83 TYR A C 1
ATOM 639 O O . TYR A 1 83 ? -3.793 6.777 17.585 1.00 94.75 83 TYR A O 1
ATOM 647 N N . ASP A 1 84 ? -4.283 5.776 15.640 1.00 95.00 84 ASP A N 1
ATOM 648 C CA . ASP A 1 84 ? -5.097 6.876 15.112 1.00 95.00 84 ASP A CA 1
ATOM 649 C C . ASP A 1 84 ? -6.425 7.032 15.876 1.00 95.00 84 ASP A C 1
ATOM 651 O O . ASP A 1 84 ? -7.032 8.104 15.875 1.00 95.00 84 ASP A O 1
ATOM 655 N N . CYS A 1 85 ? -6.848 5.973 16.574 1.00 94.12 85 CYS A N 1
ATOM 656 C CA . CYS A 1 85 ? -7.968 5.945 17.513 1.00 94.12 85 CYS A CA 1
ATOM 657 C C . CYS A 1 85 ? -7.535 6.177 18.976 1.00 94.12 85 CYS A C 1
ATOM 659 O O . CYS A 1 85 ? -8.352 6.012 19.884 1.00 94.12 85 CYS A O 1
ATOM 661 N N . GLY A 1 86 ? -6.274 6.551 19.225 1.00 90.69 86 GLY A N 1
ATOM 662 C CA . GLY A 1 86 ? -5.747 6.829 20.566 1.00 90.69 86 GLY A CA 1
ATOM 663 C C . GLY A 1 86 ? -5.569 5.592 21.437 1.00 90.69 86 GLY A C 1
ATOM 664 O O . GLY A 1 86 ? -5.529 5.712 22.663 1.00 90.69 86 GLY A O 1
ATOM 665 N N . ASP A 1 87 ? -5.498 4.420 20.813 1.00 89.31 87 ASP A N 1
ATOM 666 C CA . ASP A 1 87 ? -5.191 3.162 21.469 1.00 89.31 87 ASP A CA 1
ATOM 667 C C . ASP A 1 87 ? -3.683 2.879 21.351 1.00 89.31 87 ASP A C 1
ATOM 669 O O . ASP A 1 87 ? -3.113 2.890 20.258 1.00 89.31 87 ASP A O 1
ATOM 673 N N . ASP A 1 88 ? -3.028 2.667 22.494 1.00 88.62 88 ASP A N 1
ATOM 674 C CA . ASP A 1 88 ? -1.594 2.356 22.574 1.00 88.62 88 ASP A CA 1
ATOM 675 C C . ASP A 1 88 ? -1.309 0.860 22.311 1.00 88.62 88 ASP A C 1
ATOM 677 O O . ASP A 1 88 ? -0.146 0.439 22.299 1.00 88.62 88 ASP A O 1
ATOM 681 N N . GLU A 1 89 ? -2.350 0.043 22.134 1.00 90.81 89 GLU A N 1
ATOM 682 C CA . GLU A 1 89 ? -2.223 -1.366 21.770 1.00 90.81 89 GLU A CA 1
ATOM 683 C C . GLU A 1 89 ? -1.762 -1.547 20.314 1.00 90.81 89 GLU A C 1
ATOM 685 O O . GLU A 1 89 ? -1.942 -0.697 19.441 1.00 90.81 89 GLU A O 1
ATOM 690 N N . SER A 1 90 ? -1.144 -2.697 20.028 1.00 90.69 90 SER A N 1
ATOM 691 C CA . SER A 1 90 ? -0.657 -3.003 18.677 1.00 90.69 90 SER A CA 1
ATOM 692 C C . SER A 1 90 ? -1.768 -3.365 17.689 1.00 90.69 90 SER A C 1
ATOM 694 O O . SER A 1 90 ? -1.535 -3.309 16.487 1.00 90.69 90 SER A O 1
ATOM 696 N N . GLU A 1 91 ? -2.936 -3.775 18.183 1.00 96.12 91 GLU A N 1
ATOM 697 C CA . GLU A 1 91 ? -4.087 -4.260 17.413 1.00 96.12 91 GLU A CA 1
ATOM 698 C C . GLU A 1 91 ? -5.380 -3.773 18.084 1.00 96.12 91 GLU A C 1
ATOM 700 O O . GLU A 1 91 ? -5.429 -3.588 19.302 1.00 96.12 91 GLU A O 1
ATOM 705 N N . PHE A 1 92 ? -6.442 -3.604 17.300 1.00 95.94 92 PHE A N 1
ATOM 706 C CA . PHE A 1 92 ? -7.797 -3.423 17.800 1.00 95.94 92 PHE A CA 1
ATOM 707 C C . PHE A 1 92 ? -8.237 -4.649 18.611 1.00 95.94 92 PHE A C 1
ATOM 709 O O . PHE A 1 92 ? -7.675 -5.741 18.520 1.00 95.94 92 PHE A O 1
ATOM 716 N N . THR A 1 93 ? -9.311 -4.501 19.387 1.00 94.44 93 THR A N 1
ATOM 717 C CA . THR A 1 93 ? -9.802 -5.570 20.281 1.00 94.44 93 THR A CA 1
ATOM 718 C C . THR A 1 93 ? -10.195 -6.879 19.580 1.00 94.44 93 THR A C 1
ATOM 720 O O . THR A 1 93 ? -10.279 -7.920 20.235 1.00 94.44 93 THR A O 1
ATOM 723 N N . ASP A 1 94 ? -10.443 -6.842 18.270 1.00 95.00 94 ASP A N 1
ATOM 724 C CA . ASP A 1 94 ? -10.743 -7.994 17.417 1.00 95.00 94 ASP A CA 1
ATOM 725 C C . ASP A 1 94 ? -9.510 -8.585 16.708 1.00 95.00 94 ASP A C 1
ATOM 727 O O . ASP A 1 94 ? -9.650 -9.554 15.962 1.00 95.00 94 ASP A O 1
ATOM 731 N N . GLY A 1 95 ? -8.312 -8.057 16.977 1.00 96.06 95 GLY A N 1
ATOM 732 C CA . GLY A 1 95 ? -7.043 -8.478 16.375 1.00 96.06 95 GLY A CA 1
ATOM 733 C C . GLY A 1 95 ? -6.733 -7.815 15.031 1.00 96.06 95 GLY A C 1
ATOM 734 O O . GLY A 1 95 ? -5.738 -8.162 14.403 1.00 96.06 95 GLY A O 1
ATOM 735 N N . ALA A 1 96 ? -7.572 -6.884 14.566 1.00 96.88 96 ALA A N 1
ATOM 736 C CA . ALA A 1 96 ? -7.288 -6.098 13.369 1.00 96.88 96 ALA A CA 1
ATOM 737 C C . ALA A 1 96 ? -6.175 -5.072 13.644 1.00 96.88 96 ALA A C 1
ATOM 739 O O . ALA A 1 96 ? -6.102 -4.518 14.737 1.00 96.88 96 ALA A O 1
ATOM 740 N N . TYR A 1 97 ? -5.343 -4.760 12.655 1.00 96.62 97 TYR A N 1
ATOM 741 C CA . TYR A 1 97 ? -4.336 -3.701 12.736 1.00 96.62 97 TYR A CA 1
ATOM 742 C C . TYR A 1 97 ? -4.598 -2.575 11.735 1.00 96.62 97 TYR A C 1
ATOM 744 O O . TYR A 1 97 ? -4.641 -1.417 12.141 1.00 96.62 97 TYR A O 1
ATOM 752 N N . ARG A 1 98 ? -4.796 -2.882 10.447 1.00 96.94 98 ARG A N 1
ATOM 753 C CA . ARG A 1 98 ? -5.070 -1.876 9.405 1.00 96.94 98 ARG A CA 1
ATOM 754 C C . ARG A 1 98 ? -6.491 -2.026 8.898 1.00 96.94 98 ARG A C 1
ATOM 756 O O . ARG A 1 98 ? -6.872 -3.079 8.391 1.00 96.94 98 ARG A O 1
ATOM 763 N N . VAL A 1 99 ? -7.278 -0.961 9.012 1.00 97.88 99 VAL A N 1
ATOM 764 C CA . VAL A 1 99 ? -8.675 -0.954 8.564 1.00 97.88 99 VAL A CA 1
ATOM 765 C C . VAL A 1 99 ? -9.007 0.325 7.806 1.00 97.88 99 VAL A C 1
ATOM 767 O O . VAL A 1 99 ? -8.395 1.370 8.024 1.00 97.88 99 VAL A O 1
ATOM 770 N N . HIS A 1 100 ? -10.001 0.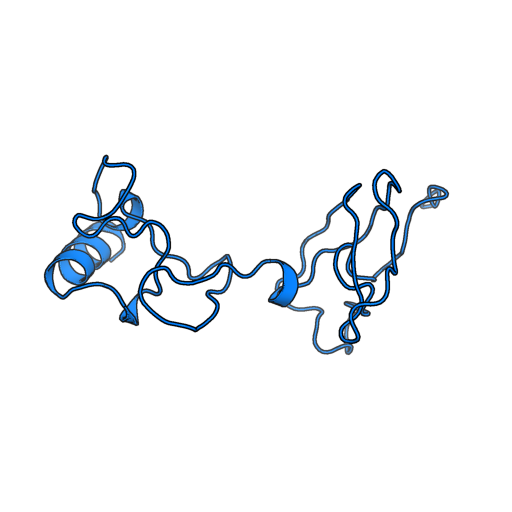269 6.917 1.00 98.19 100 HIS A N 1
ATOM 771 C CA . HIS A 1 100 ? -10.611 1.491 6.383 1.00 98.19 100 HIS A CA 1
ATOM 772 C C . HIS A 1 100 ? -11.296 2.267 7.512 1.00 98.19 100 HIS A C 1
ATOM 774 O O . HIS A 1 100 ? -11.907 1.655 8.392 1.00 98.19 100 HIS A O 1
ATOM 780 N N . TYR A 1 101 ? -11.340 3.598 7.411 1.00 96.69 101 TYR A N 1
ATOM 781 C CA . TYR A 1 101 ? -12.161 4.431 8.302 1.00 96.69 101 TYR A CA 1
ATOM 782 C C . TYR A 1 101 ? -13.616 3.934 8.382 1.00 96.69 101 TYR A C 1
ATOM 784 O O . TYR A 1 101 ? -14.192 3.826 9.463 1.00 96.69 101 TYR A O 1
ATOM 792 N N . ASP A 1 102 ? -14.206 3.531 7.253 1.00 96.88 102 ASP A N 1
ATOM 793 C CA . ASP A 1 102 ? -15.582 3.027 7.223 1.00 96.88 102 ASP A CA 1
ATOM 794 C C . ASP A 1 102 ? -15.768 1.699 7.974 1.00 96.88 102 ASP A C 1
ATOM 796 O O . ASP A 1 102 ? -16.870 1.439 8.467 1.00 96.88 102 ASP A O 1
ATOM 800 N N . CYS A 1 103 ? -14.698 0.907 8.108 1.00 97.75 103 CYS A N 1
ATOM 801 C CA . CYS A 1 103 ? -14.664 -0.375 8.816 1.00 97.75 103 CYS A CA 1
ATOM 802 C C . CYS A 1 103 ? -14.395 -0.235 10.326 1.00 97.75 103 CYS A C 1
ATOM 804 O O . CYS A 1 103 ? -14.409 -1.238 11.047 1.00 97.75 103 CYS A O 1
ATOM 806 N N . LEU A 1 104 ? -14.170 0.983 10.826 1.00 96.94 104 LEU A N 1
ATOM 807 C CA . LEU A 1 104 ? -14.150 1.256 12.260 1.00 96.94 104 LEU A CA 1
ATOM 808 C C . LEU A 1 104 ? -15.540 1.024 12.870 1.00 96.94 104 LEU A C 1
ATOM 810 O O . LEU A 1 104 ? -16.579 1.336 12.277 1.00 96.94 104 LEU A O 1
ATOM 814 N N . THR A 1 105 ? -15.559 0.512 14.094 1.00 96.56 105 THR A N 1
ATOM 815 C CA . THR A 1 105 ? -16.753 0.483 14.938 1.00 96.56 105 THR A CA 1
ATOM 816 C C . THR A 1 105 ? -17.158 1.903 15.332 1.00 96.56 105 THR A C 1
ATOM 818 O O . THR A 1 105 ? -16.354 2.830 15.302 1.00 96.56 105 THR A O 1
ATOM 821 N N . GLU A 1 106 ? -18.403 2.084 15.771 1.00 96.44 106 GLU A N 1
ATOM 822 C CA . GLU A 1 106 ? -18.892 3.397 16.222 1.00 96.44 106 GLU A CA 1
ATOM 823 C C . GLU A 1 106 ? -18.028 4.003 17.342 1.00 96.44 106 GLU A C 1
ATOM 825 O O . GLU A 1 106 ? -17.816 5.209 17.370 1.00 96.44 106 GLU A O 1
ATOM 830 N N . ILE A 1 107 ? -17.499 3.176 18.253 1.00 94.44 107 ILE A N 1
ATOM 831 C CA . ILE A 1 107 ? -16.640 3.645 19.353 1.00 94.44 107 ILE A CA 1
ATOM 832 C C . ILE A 1 107 ? -15.277 4.097 18.816 1.00 94.44 107 ILE A C 1
ATOM 834 O O . ILE A 1 107 ? -14.802 5.168 19.180 1.00 94.44 107 ILE A O 1
ATOM 838 N N . GLU A 1 108 ? -14.667 3.312 17.930 1.00 96.19 108 GLU A N 1
ATOM 839 C CA . GLU A 1 108 ? -13.379 3.659 17.322 1.00 96.19 108 GLU A CA 1
ATOM 840 C C . GLU A 1 108 ? -13.486 4.917 16.446 1.00 96.19 108 GLU A C 1
ATOM 842 O O . GLU A 1 108 ? -12.590 5.757 16.490 1.00 96.19 108 GLU A O 1
ATOM 847 N N . LYS A 1 109 ? -14.599 5.099 15.715 1.00 96.25 109 LYS A N 1
ATOM 848 C CA . LYS A 1 109 ? -14.875 6.330 14.948 1.00 96.25 109 LYS A CA 1
ATOM 849 C C . LYS A 1 109 ? -14.963 7.552 15.848 1.00 96.25 109 LYS A C 1
ATOM 851 O O . LYS A 1 109 ? -14.360 8.571 15.531 1.00 96.25 109 LYS A O 1
ATOM 856 N N . LEU A 1 110 ? -15.672 7.443 16.975 1.00 95.44 110 LEU A N 1
ATOM 857 C CA . LEU A 1 110 ? -15.758 8.533 17.948 1.00 95.44 110 LEU A CA 1
ATOM 858 C C . LEU A 1 110 ? -14.368 8.932 18.452 1.00 95.44 110 LEU A C 1
ATOM 860 O O . LEU A 1 110 ? -14.043 10.114 18.441 1.00 95.44 110 LEU A O 1
ATOM 864 N N . HIS A 1 111 ? -13.530 7.964 18.834 1.00 94.94 111 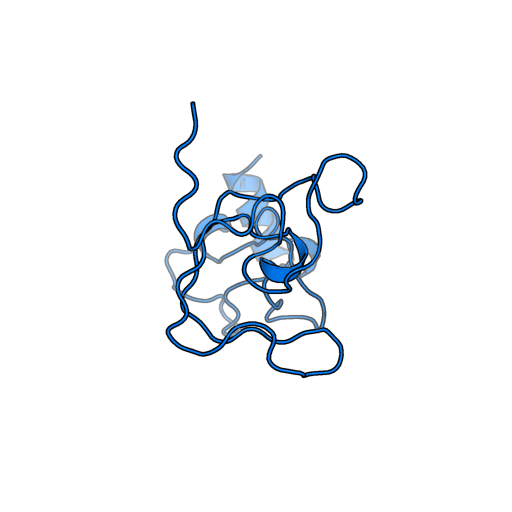HIS A N 1
ATOM 865 C CA . HIS A 1 111 ? -12.169 8.269 19.280 1.00 94.94 111 HIS A CA 1
ATOM 866 C C . HIS A 1 111 ? -11.308 8.865 18.158 1.00 94.94 111 HIS A C 1
ATOM 868 O O . HIS A 1 111 ? -10.601 9.844 18.384 1.00 94.94 111 HIS A O 1
ATOM 874 N N . PHE A 1 112 ? -11.395 8.320 16.943 1.00 95.50 112 PHE A N 1
ATOM 875 C CA . PHE A 1 112 ? -10.675 8.845 15.784 1.00 95.50 112 PHE A CA 1
ATOM 876 C C . PHE A 1 112 ? -11.030 10.316 15.522 1.00 95.50 112 PHE A C 1
ATOM 878 O O . PHE A 1 112 ? -10.141 11.144 15.323 1.00 95.50 112 PHE A O 1
ATOM 885 N N . GLU A 1 113 ? -12.317 10.664 15.555 1.00 95.19 113 GLU A N 1
ATOM 886 C CA . GLU A 1 113 ? -12.799 12.034 15.348 1.00 95.19 113 GLU A CA 1
ATOM 887 C C . GLU A 1 113 ? -12.420 12.978 16.495 1.00 95.19 113 GLU A C 1
ATOM 889 O O . GLU A 1 113 ? -12.082 14.130 16.240 1.00 95.19 113 GLU A O 1
ATOM 894 N N . GLU A 1 114 ? -12.431 12.509 17.746 1.00 93.94 114 GLU A N 1
ATOM 895 C CA . GLU A 1 114 ? -11.977 13.301 18.898 1.00 93.94 114 GLU A CA 1
ATOM 896 C C . GLU A 1 114 ? -10.488 13.666 18.814 1.00 93.94 114 GLU A C 1
ATOM 898 O O . GLU A 1 114 ? -10.076 14.707 19.330 1.00 93.94 114 GLU A O 1
ATOM 903 N N . ILE A 1 115 ? -9.682 12.818 18.174 1.00 92.19 115 ILE A N 1
ATOM 904 C CA . ILE A 1 115 ? -8.233 12.999 18.042 1.00 92.19 115 ILE A CA 1
ATOM 905 C C . ILE A 1 115 ? -7.875 13.821 16.798 1.00 92.19 115 ILE A C 1
ATOM 907 O O . ILE A 1 115 ? -6.949 14.634 16.854 1.00 92.19 115 ILE A O 1
ATOM 911 N N . ASN A 1 116 ? -8.593 13.620 15.688 1.00 86.38 116 ASN A N 1
ATOM 912 C CA . ASN A 1 116 ? -8.237 14.162 14.371 1.00 86.38 116 ASN A CA 1
ATOM 913 C C . ASN A 1 116 ? -9.133 15.323 13.884 1.00 86.38 116 ASN A C 1
ATOM 915 O O . ASN A 1 116 ? -8.841 15.899 12.832 1.00 86.38 116 ASN A O 1
ATOM 919 N N . GLY A 1 117 ? -10.209 15.663 14.606 1.00 79.12 117 GLY A N 1
ATOM 920 C CA . GLY A 1 117 ? -11.139 16.768 14.298 1.00 79.12 117 GLY A CA 1
ATOM 921 C C . GLY A 1 117 ? -10.762 18.114 14.914 1.00 79.12 117 GLY A C 1
ATOM 922 O O . GLY A 1 117 ? -10.983 19.143 14.230 1.00 79.12 117 GLY A O 1
#